Protein AF-A0A843RZT9-F1 (afdb_monomer)

Mean predicted aligned error: 6.2 Å

Secondary structure (DSSP, 8-state):
-----HHHHHHHHHTS-HHHHHHHHHHHHHHHHTS-HHHHHHHHHHHHHHHHHHHHTTSS-PPPHHHHHHHHHHHH--

Radius of gyration: 17.83 Å; Cα contacts (8 Å, |Δi|>4): 15; chains: 1; bounding box: 34×35×43 Å

pLDDT: mean 93.18, std 10.2, range [40.56, 98.38]

Foldseek 3Di:
DPPQDPVNVVVVLVPDDPVSNVVVVVVVVVVLVPDDPVVNVVVVVVVVVVVVVCVVVVVDDDDDPVVVVVVCCVVPPD

Structure (mmCIF, N/CA/C/O backbone):
data_AF-A0A843RZT9-F1
#
_entry.id   AF-A0A843RZT9-F1
#
loop_
_atom_site.group_PDB
_atom_site.id
_atom_site.type_symbol
_atom_site.label_atom_id
_atom_site.label_alt_id
_atom_site.label_comp_id
_atom_site.label_asym_id
_atom_site.label_entity_id
_atom_site.label_seq_id
_atom_site.pdbx_PDB_ins_code
_atom_site.Cartn_x
_atom_site.Cartn_y
_atom_site.Cartn_z
_atom_site.occupancy
_atom_site.B_iso_or_equiv
_atom_site.auth_seq_id
_atom_site.auth_comp_id
_atom_site.auth_asym_id
_atom_site.auth_atom_id
_atom_site.pdbx_PDB_model_num
ATOM 1 N N . MET A 1 1 ? 12.620 12.479 -22.311 1.00 40.56 1 MET A N 1
ATOM 2 C CA . MET A 1 1 ? 11.279 11.862 -22.220 1.00 40.56 1 MET A CA 1
ATOM 3 C C . MET A 1 1 ? 10.466 12.699 -21.253 1.00 40.56 1 MET A C 1
ATOM 5 O O . MET A 1 1 ? 10.934 12.873 -20.137 1.00 40.56 1 MET A O 1
ATOM 9 N N . SER A 1 2 ? 9.330 13.276 -21.654 1.00 48.47 2 SER A N 1
ATOM 10 C CA . SER A 1 2 ? 8.477 13.981 -20.686 1.00 48.47 2 SER A CA 1
ATOM 11 C C . SER A 1 2 ? 8.029 12.982 -19.627 1.00 48.47 2 SER A C 1
ATOM 13 O O . SER A 1 2 ? 7.365 11.999 -19.961 1.00 48.47 2 SER A O 1
ATOM 15 N N . ALA A 1 3 ? 8.441 13.194 -18.378 1.00 58.12 3 ALA A N 1
ATOM 16 C CA . ALA A 1 3 ? 7.981 12.392 -17.258 1.00 58.12 3 ALA A CA 1
ATOM 17 C C . ALA A 1 3 ? 6.461 12.566 -17.170 1.00 58.12 3 ALA A C 1
ATOM 19 O O . ALA A 1 3 ? 5.968 13.656 -16.879 1.00 58.12 3 ALA A O 1
ATOM 20 N N . ARG A 1 4 ? 5.703 11.520 -17.512 1.00 77.12 4 ARG A N 1
ATOM 21 C CA . ARG A 1 4 ? 4.259 11.506 -17.258 1.00 77.12 4 ARG A CA 1
ATOM 22 C C . ARG A 1 4 ? 4.089 11.629 -15.745 1.00 77.12 4 ARG A C 1
ATOM 24 O O . ARG A 1 4 ? 4.703 10.862 -15.009 1.00 77.12 4 ARG A O 1
ATOM 31 N N . SER A 1 5 ? 3.310 12.602 -15.277 1.00 90.25 5 SER A N 1
ATOM 32 C CA . SER A 1 5 ? 3.065 12.759 -13.842 1.00 90.25 5 SER A CA 1
ATOM 33 C C . SER A 1 5 ? 2.262 11.571 -13.314 1.00 90.25 5 SER A C 1
ATOM 35 O O . SER A 1 5 ? 1.452 11.000 -14.0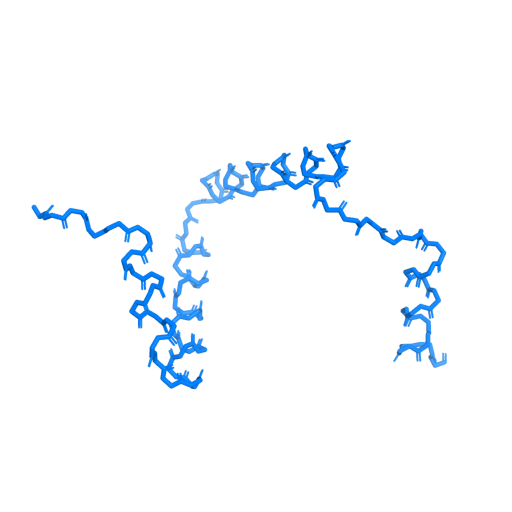55 1.00 90.25 5 SER A O 1
ATOM 37 N N . ILE A 1 6 ? 2.433 11.235 -12.032 1.00 91.56 6 ILE A N 1
ATOM 38 C CA . ILE A 1 6 ? 1.623 10.207 -11.356 1.00 91.56 6 ILE A CA 1
ATOM 39 C C . ILE A 1 6 ? 0.134 10.493 -11.566 1.00 91.56 6 ILE A C 1
ATOM 41 O O . ILE A 1 6 ? -0.613 9.597 -11.934 1.00 91.56 6 ILE A O 1
ATOM 45 N N . GLU A 1 7 ? -0.285 11.755 -11.446 1.00 91.44 7 GLU A N 1
ATOM 46 C CA . GLU A 1 7 ? -1.676 12.152 -11.672 1.00 91.44 7 GLU A CA 1
ATOM 47 C C . GLU A 1 7 ? -2.175 11.781 -13.081 1.00 91.44 7 GLU A C 1
ATOM 49 O O . GLU A 1 7 ? -3.264 11.221 -13.231 1.00 91.44 7 GLU A O 1
ATOM 54 N N . SER A 1 8 ? -1.371 12.041 -14.119 1.00 94.44 8 SER A N 1
ATOM 55 C CA . SER A 1 8 ? -1.743 11.715 -15.501 1.00 94.44 8 SER A CA 1
ATOM 56 C C . SER A 1 8 ? -1.848 10.204 -15.739 1.00 94.44 8 SER A C 1
ATOM 58 O O . SER A 1 8 ? -2.768 9.751 -16.423 1.00 94.44 8 SER A O 1
ATOM 60 N N . ILE A 1 9 ? -0.953 9.417 -15.132 1.00 95.50 9 ILE A N 1
ATOM 61 C CA . ILE A 1 9 ? -0.953 7.952 -15.227 1.00 95.50 9 ILE A CA 1
ATOM 62 C C . ILE A 1 9 ? -2.147 7.377 -14.466 1.00 95.50 9 ILE A C 1
ATOM 64 O O . ILE A 1 9 ? -2.857 6.534 -15.007 1.00 95.50 9 ILE A O 1
ATOM 68 N N . THR A 1 10 ? -2.417 7.867 -13.255 1.00 95.50 10 THR A N 1
ATOM 69 C CA . THR A 1 10 ? -3.566 7.453 -12.443 1.00 95.50 10 THR A CA 1
ATOM 70 C C . THR A 1 10 ? -4.872 7.717 -13.179 1.00 95.50 10 THR A C 1
ATOM 72 O O . THR A 1 10 ? -5.721 6.833 -13.261 1.00 95.50 10 THR A O 1
ATOM 75 N N . ARG A 1 11 ? -5.022 8.898 -13.791 1.00 96.19 11 ARG A N 1
ATOM 76 C CA . ARG A 1 11 ? -6.217 9.234 -14.575 1.00 96.19 11 ARG A CA 1
ATOM 77 C C . ARG A 1 11 ? -6.429 8.261 -15.735 1.00 96.19 11 ARG A C 1
ATOM 79 O O . ARG A 1 11 ? -7.546 7.794 -15.927 1.00 96.19 11 ARG A O 1
ATOM 86 N N . ALA A 1 12 ? -5.370 7.926 -16.471 1.00 96.19 12 ALA A N 1
ATOM 87 C CA . ALA A 1 12 ? -5.441 6.949 -17.555 1.00 96.19 12 ALA A CA 1
ATOM 88 C C . ALA A 1 12 ? -5.745 5.529 -17.039 1.00 96.19 12 ALA A C 1
ATOM 90 O O . ALA A 1 12 ? -6.584 4.833 -17.603 1.00 96.19 12 ALA A O 1
ATOM 91 N N . ALA A 1 13 ? -5.119 5.109 -15.937 1.00 96.94 13 ALA A N 1
ATOM 92 C CA . ALA A 1 13 ? -5.355 3.805 -15.321 1.00 96.94 13 ALA A CA 1
ATOM 93 C C . ALA A 1 13 ? -6.808 3.645 -14.844 1.00 96.94 13 ALA A C 1
ATOM 95 O O . ALA A 1 13 ? -7.402 2.582 -15.010 1.00 96.94 13 ALA A O 1
ATOM 96 N N . LEU A 1 14 ? -7.413 4.707 -14.304 1.00 96.94 14 LEU A N 1
ATOM 97 C CA . LEU A 1 14 ? -8.810 4.701 -13.861 1.00 96.94 14 LEU A CA 1
ATOM 98 C C . LEU A 1 14 ? -9.821 4.644 -15.020 1.00 96.94 14 LEU A C 1
ATOM 100 O O . LEU A 1 14 ? -10.962 4.251 -14.791 1.00 96.94 14 LEU A O 1
ATOM 104 N N . GLN A 1 15 ? -9.414 4.970 -16.252 1.00 97.62 15 GLN A N 1
ATOM 105 C CA . GLN A 1 15 ? -10.243 4.806 -17.456 1.00 97.62 15 GLN A CA 1
ATOM 106 C C . GLN A 1 15 ? -10.257 3.368 -17.998 1.00 97.62 15 GLN A C 1
ATOM 108 O O . GLN A 1 15 ? -11.087 3.044 -18.847 1.00 97.62 15 GLN A O 1
ATOM 113 N N . LEU A 1 16 ? -9.357 2.496 -17.531 1.00 97.94 16 LEU A N 1
ATOM 114 C CA . LEU A 1 16 ? -9.327 1.092 -17.942 1.00 97.94 16 LEU A CA 1
ATOM 115 C C . LEU A 1 16 ? -10.551 0.330 -17.419 1.00 97.94 16 LEU A C 1
ATOM 117 O O . LEU A 1 16 ? -11.094 0.646 -16.355 1.00 97.94 16 LEU A O 1
ATOM 121 N N . GLN A 1 17 ? -10.934 -0.731 -18.133 1.00 98.25 17 GLN A N 1
ATOM 122 C CA . GLN A 1 17 ? -11.930 -1.692 -17.656 1.00 98.25 17 GLN A CA 1
ATOM 123 C C . GLN A 1 17 ? -11.453 -2.389 -16.364 1.00 98.25 17 GLN A C 1
ATOM 125 O O . GLN A 1 17 ? -10.244 -2.457 -16.113 1.00 98.25 17 GLN A O 1
ATOM 130 N N . PRO A 1 18 ? -12.369 -2.875 -15.501 1.00 97.88 18 PRO A N 1
ATOM 131 C CA . PRO A 1 18 ? -12.006 -3.419 -14.191 1.00 97.88 18 PRO A CA 1
ATOM 132 C C . PRO A 1 18 ? -10.945 -4.529 -14.220 1.00 97.88 18 PRO A C 1
ATOM 134 O O . PRO A 1 18 ? -10.042 -4.529 -13.387 1.00 97.88 18 PRO A O 1
ATOM 137 N N . ASP A 1 19 ? -11.021 -5.438 -15.186 1.00 98.00 19 ASP A N 1
ATOM 138 C CA . ASP A 1 19 ? -10.066 -6.527 -15.407 1.00 98.00 19 ASP A CA 1
ATOM 139 C C . ASP A 1 19 ? -8.662 -6.009 -15.756 1.00 98.00 19 ASP A C 1
ATOM 141 O O . ASP A 1 19 ? -7.674 -6.410 -15.136 1.00 98.00 19 ASP A O 1
ATOM 145 N N . ALA A 1 20 ? -8.573 -5.040 -16.667 1.00 98.00 20 ALA A N 1
ATOM 146 C CA . ALA A 1 20 ? -7.318 -4.393 -17.032 1.00 98.00 20 ALA A CA 1
ATOM 147 C C . ALA A 1 20 ? -6.707 -3.602 -15.860 1.00 98.00 20 ALA A C 1
ATOM 149 O O . ALA A 1 20 ? -5.485 -3.582 -15.698 1.00 98.00 20 ALA A O 1
ATOM 150 N N . ARG A 1 21 ? -7.532 -2.999 -14.989 1.00 98.12 21 ARG A N 1
ATOM 151 C CA . ARG A 1 21 ? -7.040 -2.365 -13.751 1.00 98.12 21 ARG A CA 1
ATOM 152 C C . ARG A 1 21 ? -6.433 -3.381 -12.793 1.00 98.12 21 ARG A C 1
ATOM 154 O O . ARG A 1 21 ? -5.376 -3.112 -12.232 1.00 98.12 21 ARG A O 1
ATOM 161 N N . VAL A 1 22 ? -7.068 -4.542 -12.620 1.00 97.88 22 VAL A N 1
ATOM 162 C CA . VAL A 1 22 ? -6.527 -5.628 -11.785 1.00 97.88 22 VAL A CA 1
ATOM 163 C C . VAL A 1 22 ? -5.200 -6.128 -12.348 1.00 97.88 22 VAL A C 1
ATOM 165 O O . VAL A 1 22 ? -4.249 -6.314 -11.589 1.00 97.88 22 VAL A O 1
ATOM 168 N N . GLN A 1 23 ? -5.107 -6.304 -13.668 1.00 98.06 23 GLN A N 1
ATOM 169 C CA . GLN A 1 23 ? -3.860 -6.688 -14.324 1.00 98.06 23 GLN A CA 1
ATOM 170 C C . GLN A 1 23 ? -2.754 -5.655 -14.075 1.00 98.06 23 GLN A C 1
ATOM 172 O O . GLN A 1 23 ? -1.671 -6.0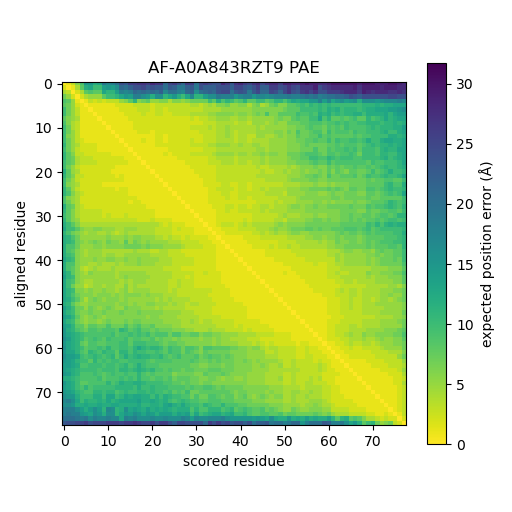28 -13.631 1.00 98.06 23 GLN A O 1
ATOM 177 N N . LEU A 1 24 ? -3.032 -4.368 -14.307 1.00 97.75 24 LEU A N 1
ATOM 178 C CA . LEU A 1 24 ? -2.066 -3.294 -14.078 1.00 97.75 24 LEU A CA 1
ATOM 179 C C . LEU A 1 24 ? -1.630 -3.231 -12.610 1.00 97.75 24 LEU A C 1
ATOM 181 O O . LEU A 1 24 ? -0.436 -3.155 -12.332 1.00 97.75 24 LEU A O 1
ATOM 185 N N . ALA A 1 25 ? -2.576 -3.314 -11.672 1.00 97.50 25 ALA A N 1
ATOM 186 C CA . ALA A 1 25 ? -2.276 -3.328 -10.244 1.00 97.50 25 ALA A CA 1
ATOM 187 C C . ALA A 1 25 ? -1.360 -4.503 -9.874 1.00 97.50 25 ALA A C 1
ATOM 189 O O . ALA A 1 25 ? -0.377 -4.310 -9.165 1.00 97.50 25 ALA A O 1
ATOM 190 N N . ARG A 1 26 ? -1.625 -5.705 -10.407 1.00 97.19 26 ARG A N 1
ATOM 191 C CA . ARG A 1 26 ? -0.761 -6.875 -10.202 1.00 97.19 26 ARG A CA 1
ATOM 192 C C . ARG A 1 26 ? 0.645 -6.644 -10.749 1.00 97.19 26 ARG A C 1
ATOM 194 O O . ARG A 1 26 ? 1.604 -6.951 -10.052 1.00 97.19 26 ARG A O 1
ATOM 201 N N . SER A 1 27 ? 0.776 -6.106 -11.960 1.00 97.38 27 SER A N 1
ATOM 202 C CA . SER A 1 27 ? 2.084 -5.813 -12.557 1.00 97.38 27 SER A CA 1
ATOM 203 C C . SER A 1 27 ? 2.881 -4.797 -11.738 1.00 97.38 27 SER A C 1
ATOM 205 O O . SER A 1 27 ? 4.074 -4.991 -11.532 1.00 97.38 27 SER A O 1
ATOM 207 N N . LEU A 1 28 ? 2.226 -3.750 -11.230 1.00 95.62 28 LEU A N 1
ATOM 208 C CA . LEU A 1 28 ? 2.871 -2.754 -10.373 1.00 95.62 28 LEU A CA 1
ATOM 209 C C . LEU A 1 28 ? 3.322 -3.368 -9.042 1.00 95.62 28 LEU A C 1
ATOM 211 O O . LEU A 1 28 ? 4.469 -3.182 -8.651 1.00 95.62 28 LEU A O 1
ATOM 215 N N . VAL A 1 29 ? 2.466 -4.153 -8.381 1.00 93.75 29 VAL A N 1
ATOM 216 C CA . VAL A 1 29 ? 2.832 -4.842 -7.131 1.00 93.75 29 VAL A CA 1
ATOM 217 C C . VAL A 1 29 ? 3.995 -5.809 -7.348 1.00 93.75 29 VAL A C 1
ATOM 219 O O . VAL A 1 29 ? 4.928 -5.808 -6.553 1.00 93.75 29 VAL A O 1
ATOM 222 N N . GLN A 1 30 ? 3.981 -6.588 -8.435 1.00 95.31 30 GLN A N 1
ATOM 223 C CA . GLN A 1 30 ? 5.095 -7.480 -8.763 1.00 95.31 30 GLN A CA 1
ATOM 224 C C . GLN A 1 30 ? 6.394 -6.694 -8.961 1.00 95.31 30 GLN A C 1
ATOM 226 O O . GLN A 1 30 ? 7.418 -7.080 -8.416 1.00 95.31 30 GLN A O 1
ATOM 231 N N . SER A 1 31 ? 6.343 -5.556 -9.659 1.00 94.44 31 SER A N 1
ATOM 232 C CA . SER A 1 31 ? 7.540 -4.738 -9.881 1.00 94.44 31 SER A CA 1
ATOM 233 C C . SER A 1 31 ? 8.161 -4.203 -8.586 1.00 94.44 31 SER A C 1
ATOM 235 O O . SER A 1 31 ? 9.374 -4.052 -8.520 1.00 94.44 31 SER A O 1
ATOM 237 N N . LEU A 1 32 ? 7.349 -3.956 -7.549 1.00 93.06 32 LEU A N 1
ATOM 238 C CA . LEU A 1 32 ? 7.843 -3.574 -6.223 1.00 93.06 32 LEU A CA 1
ATOM 239 C C . LEU A 1 32 ? 8.476 -4.762 -5.489 1.00 93.06 32 LEU A C 1
ATOM 241 O O . LEU A 1 32 ? 9.450 -4.584 -4.767 1.00 93.06 32 LEU A O 1
ATOM 245 N N . ALA A 1 33 ? 7.931 -5.967 -5.672 1.00 89.44 33 ALA A N 1
ATOM 246 C CA . ALA A 1 33 ? 8.474 -7.189 -5.079 1.00 89.44 33 ALA A CA 1
ATOM 247 C C . ALA A 1 33 ? 9.820 -7.609 -5.694 1.00 89.44 33 ALA A C 1
ATOM 249 O O . ALA A 1 33 ? 10.568 -8.348 -5.062 1.00 89.44 33 ALA A O 1
ATOM 250 N N . ASP A 1 34 ? 10.126 -7.129 -6.900 1.00 93.94 34 ASP A N 1
ATOM 251 C CA . ASP A 1 34 ? 11.388 -7.395 -7.594 1.00 93.94 34 ASP A CA 1
ATOM 252 C C . ASP A 1 34 ? 12.521 -6.426 -7.172 1.00 93.94 34 ASP A C 1
ATOM 254 O O . ASP A 1 34 ? 13.658 -6.574 -7.626 1.00 93.94 34 ASP A O 1
ATOM 258 N N . LEU A 1 35 ? 12.235 -5.432 -6.317 1.00 94.62 35 LEU A N 1
ATOM 259 C CA . LEU A 1 35 ? 13.238 -4.501 -5.783 1.00 94.62 35 LEU A CA 1
ATOM 260 C C . LEU A 1 35 ? 14.175 -5.184 -4.768 1.00 94.62 35 LEU A C 1
ATOM 262 O O . LEU A 1 35 ? 13.781 -6.151 -4.109 1.00 94.62 35 LEU A O 1
ATOM 266 N N . PRO A 1 36 ? 15.403 -4.664 -4.570 1.00 96.38 36 PRO A N 1
ATOM 267 C CA . PRO A 1 36 ? 16.247 -5.070 -3.451 1.00 96.38 36 PRO A CA 1
ATOM 268 C C . PRO A 1 36 ? 15.524 -4.888 -2.111 1.00 96.38 36 PRO A C 1
ATOM 270 O O . PRO A 1 36 ? 14.850 -3.881 -1.895 1.00 96.38 36 PRO A O 1
ATOM 273 N N . GLU A 1 37 ? 15.717 -5.823 -1.179 1.00 94.12 37 GLU A N 1
ATOM 274 C CA . GLU A 1 37 ? 15.045 -5.806 0.130 1.00 94.12 37 GLU A CA 1
ATOM 275 C C . GLU A 1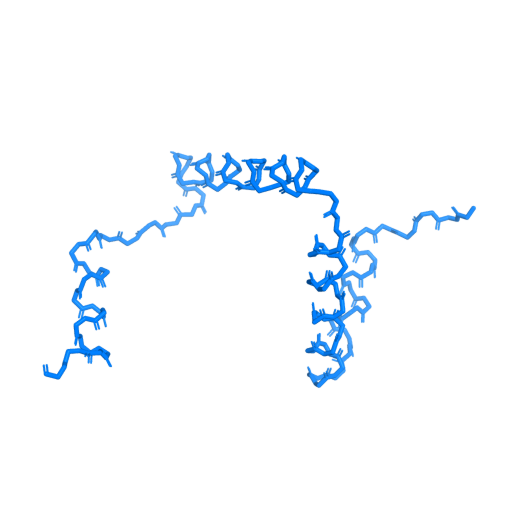 37 ? 15.255 -4.489 0.891 1.00 94.12 37 GLU A C 1
ATOM 277 O O . GLU A 1 37 ? 14.324 -3.979 1.507 1.00 94.12 37 GLU A O 1
ATOM 282 N N . THR A 1 38 ? 16.449 -3.896 0.796 1.00 94.69 38 THR A N 1
ATOM 283 C CA . THR A 1 38 ? 16.763 -2.609 1.430 1.00 94.69 38 THR A CA 1
ATOM 284 C C . THR A 1 38 ? 15.919 -1.464 0.872 1.00 94.69 38 THR A C 1
ATOM 286 O O . THR A 1 38 ? 15.391 -0.669 1.639 1.00 94.69 38 THR A O 1
ATOM 289 N N . GLU A 1 39 ? 15.741 -1.406 -0.449 1.00 95.38 39 GLU A N 1
ATOM 290 C CA . GLU A 1 39 ? 14.933 -0.371 -1.106 1.00 95.38 39 GLU A CA 1
ATOM 291 C C . GLU A 1 39 ? 13.444 -0.568 -0.795 1.00 95.38 39 GLU A C 1
ATOM 293 O O . GLU A 1 39 ? 12.731 0.380 -0.466 1.00 95.38 39 GLU A O 1
ATOM 298 N N .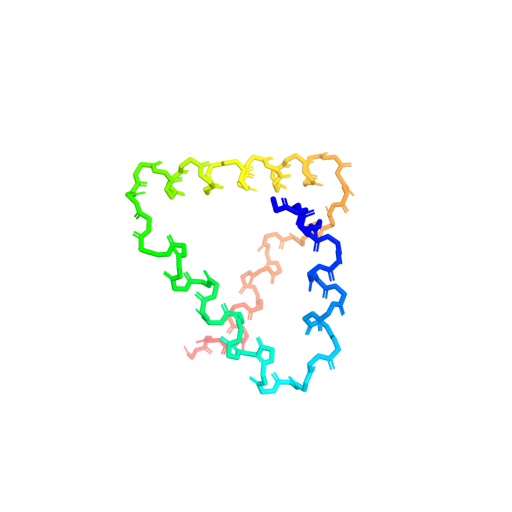 LEU A 1 40 ? 12.975 -1.819 -0.818 1.00 93.56 40 LEU A N 1
ATOM 299 C CA . LEU A 1 40 ? 11.601 -2.146 -0.454 1.00 93.56 40 LEU A CA 1
ATOM 300 C C . LEU A 1 40 ? 11.301 -1.789 1.013 1.00 93.56 40 LEU A C 1
ATOM 302 O O . LEU A 1 40 ? 10.233 -1.250 1.305 1.00 93.56 40 LEU A O 1
ATOM 306 N N . ALA A 1 41 ? 12.233 -2.059 1.930 1.00 94.44 41 ALA A N 1
ATOM 307 C CA . ALA A 1 41 ? 12.097 -1.722 3.345 1.00 94.44 41 ALA A CA 1
ATOM 308 C C . ALA A 1 41 ? 12.004 -0.205 3.574 1.00 94.44 41 ALA A C 1
ATOM 310 O O . ALA A 1 41 ? 11.158 0.237 4.352 1.00 94.44 41 ALA A O 1
ATOM 311 N N . GLU A 1 42 ? 12.810 0.594 2.870 1.00 96.38 42 GLU A N 1
ATOM 312 C CA . GLU A 1 42 ? 12.747 2.060 2.934 1.00 96.38 42 GLU A CA 1
ATOM 313 C C . GLU A 1 42 ? 11.389 2.595 2.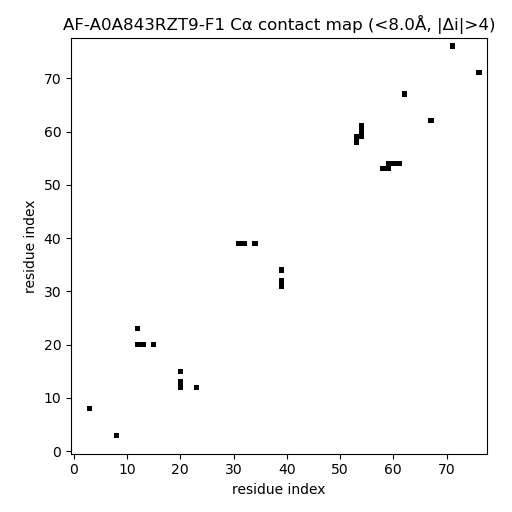455 1.00 96.38 42 GLU A C 1
ATOM 315 O O . GLU A 1 42 ? 10.790 3.449 3.114 1.00 96.38 42 GLU A O 1
ATOM 320 N N . LEU A 1 43 ? 10.851 2.050 1.357 1.00 95.19 43 LEU A N 1
ATOM 321 C CA . LEU A 1 43 ? 9.522 2.421 0.857 1.00 95.19 43 LEU A CA 1
ATOM 322 C C . LEU A 1 43 ? 8.407 2.077 1.855 1.00 95.19 43 LEU A C 1
ATOM 324 O O . LEU A 1 43 ? 7.483 2.871 2.050 1.00 95.19 43 LEU A O 1
ATOM 328 N N . TRP A 1 44 ? 8.486 0.912 2.505 1.00 94.44 44 TRP A N 1
ATOM 329 C CA . TRP A 1 44 ? 7.522 0.519 3.535 1.00 94.44 44 TRP A CA 1
ATOM 330 C C . TRP A 1 44 ? 7.613 1.377 4.789 1.00 94.44 44 TRP A C 1
ATOM 332 O O . TRP A 1 44 ? 6.571 1.725 5.345 1.00 94.44 44 TRP A O 1
ATOM 342 N N . LEU A 1 45 ? 8.825 1.733 5.220 1.00 97.50 45 LEU A N 1
ATOM 343 C CA . LEU A 1 45 ? 9.026 2.612 6.366 1.00 97.50 45 LEU A CA 1
ATOM 344 C C . LEU A 1 45 ? 8.397 3.985 6.110 1.00 97.50 45 LEU A C 1
ATOM 346 O O . LEU A 1 45 ? 7.592 4.442 6.918 1.00 97.50 45 LEU A O 1
ATOM 350 N N . ALA A 1 46 ? 8.666 4.584 4.948 1.00 97.00 46 ALA A N 1
ATOM 351 C CA . ALA A 1 46 ? 8.088 5.872 4.573 1.00 97.00 46 ALA A CA 1
ATOM 352 C C . ALA A 1 46 ? 6.547 5.836 4.522 1.00 97.00 46 ALA A C 1
ATOM 354 O O . ALA A 1 46 ? 5.876 6.775 4.956 1.00 97.00 46 ALA A O 1
ATOM 355 N N . GLU A 1 47 ? 5.957 4.748 4.017 1.00 96.69 47 GLU A N 1
ATOM 356 C CA . GLU A 1 47 ? 4.500 4.582 4.013 1.00 96.69 47 GLU A CA 1
ATOM 357 C C . GLU A 1 47 ? 3.931 4.376 5.425 1.00 96.69 47 GLU A C 1
ATOM 359 O O . GLU A 1 47 ? 2.850 4.890 5.724 1.00 96.69 47 GLU A O 1
ATOM 364 N N . ALA A 1 48 ? 4.635 3.648 6.295 1.00 97.69 48 ALA A N 1
ATOM 365 C CA . ALA A 1 48 ? 4.231 3.458 7.684 1.00 97.69 48 ALA A CA 1
ATOM 366 C C . ALA A 1 48 ? 4.238 4.789 8.449 1.00 97.69 48 ALA A C 1
ATOM 368 O O . ALA A 1 48 ? 3.226 5.134 9.054 1.00 97.69 48 ALA A O 1
ATOM 369 N N . GLU A 1 49 ? 5.314 5.572 8.336 1.00 98.38 49 GLU A N 1
ATOM 370 C CA . GLU A 1 49 ? 5.429 6.908 8.939 1.00 98.38 49 GLU A CA 1
ATOM 371 C C . GLU A 1 49 ? 4.339 7.858 8.429 1.00 98.38 49 GLU A C 1
ATOM 373 O O . GLU A 1 49 ? 3.693 8.556 9.210 1.00 98.38 49 GLU A O 1
ATOM 378 N N . ARG A 1 50 ? 4.061 7.850 7.116 1.00 97.88 50 ARG A N 1
ATOM 379 C CA . ARG A 1 50 ? 2.972 8.650 6.538 1.00 97.88 50 ARG A CA 1
ATOM 380 C C . ARG A 1 50 ? 1.616 8.277 7.138 1.00 97.88 50 ARG A C 1
ATOM 382 O O . ARG A 1 50 ? 0.808 9.162 7.416 1.00 97.88 50 ARG A O 1
ATOM 389 N N . ARG A 1 51 ? 1.334 6.979 7.290 1.00 97.19 51 ARG A N 1
ATOM 390 C CA . ARG A 1 51 ? 0.065 6.500 7.861 1.00 97.19 51 ARG A CA 1
ATOM 391 C C . ARG A 1 51 ? -0.060 6.831 9.337 1.00 97.19 51 ARG A C 1
ATOM 393 O O . ARG A 1 51 ? -1.151 7.195 9.759 1.00 97.19 51 ARG A O 1
ATOM 400 N N . ASP A 1 52 ? 1.027 6.717 10.086 1.00 97.06 52 ASP A N 1
ATOM 401 C CA . ASP A 1 52 ? 1.067 7.082 11.498 1.00 97.06 52 ASP A CA 1
ATOM 402 C C . ASP A 1 52 ? 0.762 8.576 11.678 1.00 97.06 52 ASP A C 1
ATOM 404 O O . ASP A 1 52 ? -0.176 8.939 12.382 1.00 97.06 52 ASP A O 1
ATOM 408 N N . ALA A 1 53 ? 1.407 9.445 10.894 1.00 97.75 53 ALA A N 1
ATOM 409 C CA . ALA A 1 53 ? 1.125 10.881 10.902 1.00 97.75 53 ALA A CA 1
ATOM 410 C C . ALA A 1 53 ? -0.316 11.227 10.462 1.00 97.75 53 ALA A C 1
ATOM 412 O O . ALA A 1 53 ? -0.956 12.118 11.028 1.00 97.75 53 ALA A O 1
ATOM 413 N N . ASP A 1 54 ? -0.861 10.533 9.455 1.00 97.88 54 ASP A N 1
ATOM 414 C CA . ASP A 1 54 ? -2.261 10.694 9.033 1.00 97.88 54 ASP A CA 1
ATOM 415 C C . ASP A 1 54 ? -3.241 10.303 10.169 1.00 97.88 54 ASP A C 1
ATOM 417 O O . ASP A 1 54 ? -4.305 10.916 10.299 1.00 97.88 54 ASP A O 1
ATOM 421 N N . MET A 1 55 ? -2.881 9.324 11.008 1.00 95.50 55 MET A N 1
ATOM 422 C CA . MET A 1 55 ? -3.653 8.917 12.189 1.00 95.50 55 MET A CA 1
ATOM 423 C C . MET A 1 55 ? -3.512 9.921 13.340 1.00 95.50 55 MET A C 1
ATOM 425 O O . MET A 1 55 ? -4.524 10.376 13.871 1.00 95.50 55 MET A O 1
ATOM 429 N N . GLU A 1 56 ? -2.287 10.313 13.703 1.00 96.06 56 GLU A N 1
ATOM 430 C CA . GLU A 1 56 ? -2.020 11.279 14.780 1.00 96.06 56 GLU A CA 1
ATOM 431 C C . GLU A 1 56 ? -2.666 12.643 14.511 1.00 96.06 56 GLU A C 1
ATOM 433 O O . GLU A 1 56 ? -3.195 13.287 15.418 1.00 96.06 56 GLU A O 1
ATOM 438 N N . SER A 1 57 ? -2.667 13.078 13.248 1.00 97.38 57 SER A N 1
ATOM 439 C CA . SER A 1 57 ? -3.299 14.334 12.831 1.00 97.38 57 SER A CA 1
ATOM 440 C C . SER A 1 57 ? -4.830 14.272 12.765 1.00 97.38 57 SER A C 1
ATOM 442 O O . SER A 1 57 ? -5.469 15.305 12.562 1.00 97.38 57 SER A O 1
ATOM 444 N N . GLY A 1 58 ? -5.434 13.085 12.900 1.00 95.75 58 GLY A N 1
ATOM 445 C CA . GLY A 1 58 ? -6.876 12.880 12.748 1.00 95.75 58 GLY A CA 1
ATOM 446 C C . GLY A 1 58 ? -7.380 13.010 11.307 1.00 95.75 58 GLY A C 1
ATOM 447 O O . GLY A 1 58 ? -8.585 13.117 11.082 1.00 95.75 58 GLY A O 1
ATOM 448 N N . LYS A 1 59 ? -6.482 13.004 10.311 1.00 97.25 59 LYS A N 1
ATOM 449 C CA . LYS A 1 59 ? -6.850 12.989 8.886 1.00 97.25 59 LYS A CA 1
ATOM 450 C C . LYS A 1 59 ? -7.517 11.672 8.487 1.00 97.25 59 LYS A C 1
ATOM 452 O O . LYS A 1 59 ? -8.318 11.647 7.551 1.00 97.25 59 LYS A O 1
ATOM 457 N N . VAL A 1 60 ? -7.184 10.591 9.185 1.00 96.25 60 VAL A N 1
ATOM 458 C CA . VAL A 1 60 ? -7.856 9.294 9.090 1.00 96.25 60 VAL A CA 1
ATOM 459 C C . VAL A 1 60 ? -8.552 8.997 10.415 1.00 96.25 60 VAL A C 1
ATOM 461 O O . VAL A 1 60 ? -7.957 9.120 11.481 1.00 96.25 60 VAL A O 1
ATOM 464 N N . GLU A 1 61 ? -9.818 8.584 10.344 1.00 93.50 61 GLU A N 1
ATOM 465 C CA . GLU A 1 61 ? -10.585 8.149 11.511 1.00 93.50 61 GLU A CA 1
ATOM 466 C C . GLU A 1 61 ? -10.304 6.667 11.797 1.00 93.50 61 GLU A C 1
ATOM 468 O O . GLU A 1 61 ? -10.605 5.785 10.986 1.00 93.50 61 GL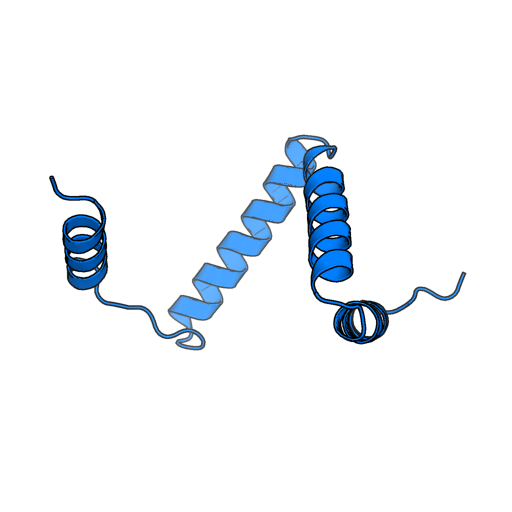U A O 1
ATOM 473 N N . GLY A 1 62 ? -9.694 6.393 12.950 1.00 92.12 62 GLY A N 1
ATOM 474 C CA . GLY A 1 62 ? -9.501 5.034 13.446 1.00 92.12 62 GLY A CA 1
ATOM 475 C C . GLY A 1 62 ? -10.792 4.427 14.000 1.00 92.12 62 GLY A C 1
ATOM 476 O O . GLY A 1 62 ? -11.706 5.135 14.411 1.00 92.12 62 GLY A O 1
ATOM 477 N N . ILE A 1 63 ? -10.841 3.096 14.072 1.00 93.81 63 ILE A N 1
ATOM 478 C CA . ILE A 1 63 ? -11.869 2.374 14.837 1.00 93.81 63 ILE A CA 1
ATOM 479 C C . ILE A 1 63 ? -11.303 1.925 16.181 1.00 93.81 63 ILE A C 1
ATOM 481 O O . ILE A 1 63 ? -10.092 1.746 16.329 1.00 93.81 63 ILE A O 1
ATOM 485 N N . ARG A 1 64 ? -12.179 1.720 17.169 1.00 94.88 64 ARG A N 1
ATOM 486 C CA . ARG A 1 64 ? -11.755 1.203 18.474 1.00 94.88 64 ARG A CA 1
ATOM 487 C C . ARG A 1 64 ? -11.156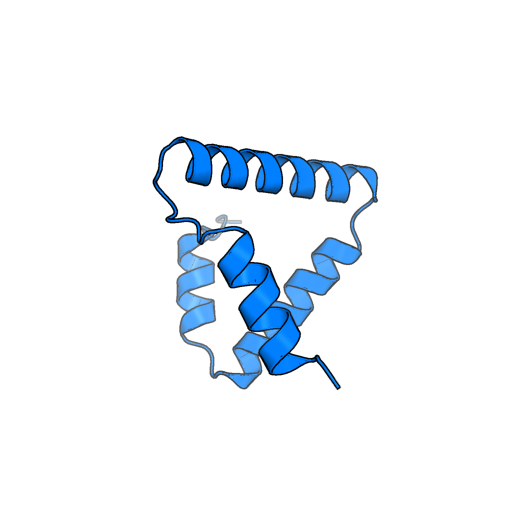 -0.194 18.335 1.00 94.88 64 ARG A C 1
ATOM 489 O O . ARG A 1 64 ? -11.645 -1.011 17.556 1.00 94.88 64 ARG A O 1
ATOM 496 N N . GLY A 1 65 ? -10.141 -0.485 19.147 1.00 94.25 65 GLY A N 1
ATOM 497 C CA . GLY A 1 65 ? -9.474 -1.786 19.144 1.00 94.25 65 GLY A CA 1
ATOM 498 C C . GLY A 1 65 ? -10.436 -2.948 19.400 1.00 94.25 65 GLY A C 1
ATOM 499 O O . GLY A 1 65 ? -10.354 -3.960 18.710 1.00 94.25 65 GLY A O 1
ATOM 500 N N . GLU A 1 66 ? -11.401 -2.795 20.314 1.00 96.88 66 GLU A N 1
ATOM 501 C CA . GLU A 1 66 ? -12.381 -3.854 20.602 1.00 96.88 66 GLU A CA 1
ATOM 502 C C . GLU A 1 66 ? -13.235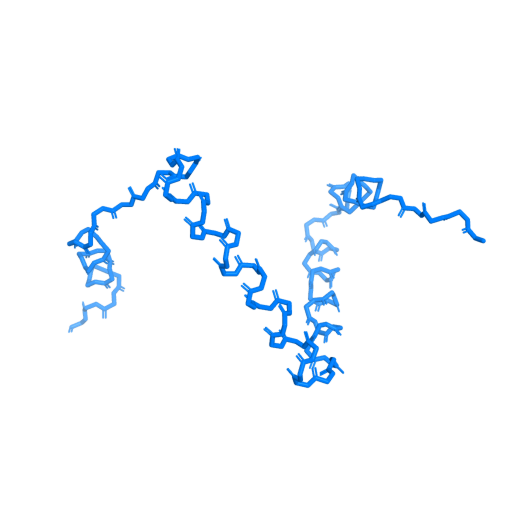 -4.188 19.374 1.00 96.88 66 GLU A C 1
ATOM 504 O O . GLU A 1 66 ? -13.476 -5.354 19.074 1.00 96.88 66 GLU A O 1
ATOM 509 N N . GLU A 1 67 ? -13.612 -3.167 18.602 1.00 97.12 67 GLU A N 1
ATOM 510 C CA . GLU A 1 67 ? -14.410 -3.347 17.391 1.00 97.12 67 GLU A CA 1
ATOM 511 C C . GLU A 1 67 ? -13.652 -4.136 16.312 1.00 97.12 67 GLU A C 1
ATOM 513 O O . GLU A 1 67 ? -14.256 -4.907 15.562 1.00 97.12 67 GLU A O 1
ATOM 518 N N . VAL A 1 68 ? -12.323 -3.992 16.240 1.00 95.69 68 VAL A N 1
ATOM 519 C CA . VAL A 1 68 ? -11.481 -4.810 15.352 1.00 95.69 68 VAL A CA 1
ATOM 520 C C . VAL A 1 68 ? -11.621 -6.290 15.711 1.00 95.69 68 VAL A C 1
ATOM 522 O O . VAL A 1 68 ? -11.882 -7.113 14.829 1.00 95.69 68 VAL A O 1
ATOM 525 N N . PHE A 1 69 ? -11.476 -6.631 16.995 1.00 95.94 69 PHE A N 1
ATOM 526 C CA . PHE A 1 69 ? -11.557 -8.015 17.465 1.00 95.94 69 PHE A CA 1
ATOM 527 C C . PHE A 1 69 ? -12.958 -8.602 17.285 1.00 95.94 69 PHE A C 1
ATOM 529 O O . PHE A 1 69 ? -13.076 -9.716 16.771 1.00 95.94 69 PHE A O 1
ATOM 536 N N . ASP A 1 70 ? -14.006 -7.838 17.600 1.00 96.69 70 ASP A N 1
ATOM 537 C CA . ASP A 1 70 ? -15.399 -8.252 17.400 1.00 96.69 70 ASP A CA 1
ATOM 538 C C . ASP A 1 70 ? -15.669 -8.611 15.931 1.00 96.69 70 ASP A C 1
ATOM 540 O O . ASP A 1 70 ? -16.248 -9.658 15.627 1.00 96.69 70 ASP A O 1
ATOM 544 N N . ARG A 1 71 ? -15.189 -7.783 14.990 1.00 96.19 71 ARG A N 1
ATOM 545 C CA . ARG A 1 71 ? -15.333 -8.026 13.544 1.00 96.19 71 ARG A CA 1
ATOM 546 C C . ARG A 1 71 ? -14.567 -9.268 13.081 1.00 96.19 71 ARG A C 1
ATOM 548 O O . ARG A 1 71 ? -15.086 -10.027 12.260 1.00 96.19 71 ARG A O 1
ATOM 555 N N . ILE A 1 72 ? -13.346 -9.485 13.578 1.00 96.31 72 ILE A N 1
ATOM 556 C CA . ILE A 1 72 ? -12.549 -10.679 13.249 1.00 96.31 72 ILE A CA 1
ATOM 557 C C . ILE A 1 72 ? -13.251 -11.938 13.767 1.00 96.31 72 ILE A C 1
ATOM 559 O O . ILE A 1 72 ? -13.417 -12.893 13.005 1.00 96.31 72 ILE A O 1
ATOM 563 N N . GLN A 1 73 ? -13.719 -11.921 15.018 1.00 95.75 73 GLN A N 1
ATOM 564 C CA . GLN A 1 73 ? -14.438 -13.039 15.624 1.00 95.75 73 GLN A CA 1
ATOM 565 C C . GLN A 1 73 ? -15.740 -13.339 14.877 1.00 95.75 73 GLN A C 1
ATOM 567 O O . GLN A 1 73 ? -16.005 -14.492 14.560 1.00 95.75 73 GLN A O 1
ATOM 572 N N . ALA A 1 74 ? -16.527 -12.325 14.515 1.00 96.12 74 ALA A N 1
ATOM 573 C CA . ALA A 1 74 ? -17.757 -12.525 13.748 1.00 96.12 74 ALA A CA 1
ATOM 574 C C . ALA A 1 74 ? -17.505 -13.149 12.362 1.00 96.12 74 ALA A C 1
ATOM 576 O O . ALA A 1 74 ? -18.337 -13.901 11.856 1.00 96.12 74 ALA A O 1
ATOM 577 N N . ARG A 1 75 ? -16.363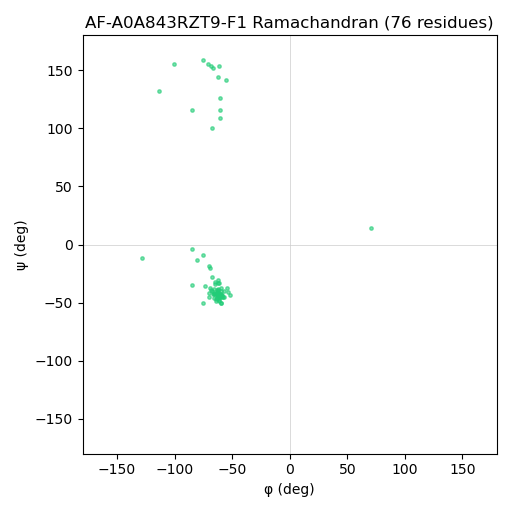 -12.842 11.728 1.00 95.88 75 ARG A N 1
ATOM 578 C CA . ARG A 1 75 ? -16.024 -13.337 10.385 1.00 95.88 75 ARG A CA 1
ATOM 579 C C . ARG A 1 75 ? -15.367 -14.719 10.387 1.00 95.88 75 ARG A C 1
ATOM 581 O O . ARG A 1 75 ? -15.550 -15.474 9.432 1.00 95.88 75 ARG A O 1
ATOM 588 N N . HIS A 1 76 ? -14.563 -15.021 11.404 1.00 94.81 76 HIS A N 1
ATOM 589 C CA . HIS A 1 76 ? -13.661 -16.178 11.409 1.00 94.81 76 HIS A CA 1
ATOM 590 C C . HIS A 1 76 ? -13.778 -17.076 12.643 1.00 94.81 76 HIS A C 1
ATOM 592 O O . HIS A 1 76 ? -13.229 -18.177 12.627 1.00 94.81 76 HIS A O 1
ATOM 598 N N . GLY A 1 77 ? -14.483 -16.640 13.685 1.00 80.12 77 GLY A N 1
ATOM 599 C CA . GLY A 1 77 ? -14.748 -17.423 14.884 1.00 80.12 77 GLY A CA 1
ATOM 600 C C . GLY A 1 77 ? -15.665 -18.597 14.567 1.00 80.12 77 GLY A C 1
ATOM 601 O O . GLY A 1 77 ? -16.874 -18.426 14.425 1.00 80.12 77 GLY A O 1
ATOM 602 N N . ARG A 1 78 ? -15.070 -19.779 14.415 1.00 62.88 78 ARG A N 1
ATOM 603 C CA . ARG A 1 78 ? -15.761 -21.068 14.502 1.00 62.88 78 ARG A CA 1
ATOM 604 C C . ARG A 1 78 ? -15.682 -21.587 15.925 1.00 62.88 78 ARG A C 1
ATOM 606 O O . ARG A 1 78 ? -14.595 -21.429 16.524 1.00 62.88 78 ARG A O 1
#

Solvent-accessible surface area (backbone atoms only — not comparable to full-atom values): 4704 Å² total; per-residue (Å²): 128,86,78,76,48,69,69,60,52,51,56,56,51,68,70,46,56,74,69,57,37,52,52,50,52,51,54,54,53,51,57,54,71,71,45,58,68,70,62,44,49,52,55,49,50,55,52,50,54,51,51,50,51,34,44,76,71,58,78,43,86,82,77,60,71,66,58,55,53,54,53,48,42,76,75,67,64,124

Sequence (78 aa):
MSARSIESITRAALQLQPDARVQLARSLVQSLADLPETELAELWLAEAERRDADMESGKVEGIRGEEVFDRIQARHGR